Protein AF-A0A2A5GVS2-F1 (afdb_monomer_lite)

Foldseek 3Di:
DDQFKKWKWFQQDVVDIDTAAIDSDADDPVVQVVVCVVVVVPPRGPGIHIGTPVVVDVDPVVVCVRNVVD

Secondary structure (DSSP, 8-state):
-----EEEEEEEETTEEEEEEEESSPPPHHHHHHHHHHHTT-TT--EEEEEEGGGT-SSHHHHHHHHTT-

pLDDT: mean 76.91, std 9.2, range [43.62, 87.69]

Radius of gyration: 12.03 Å; chains: 1; bounding box: 20×30×28 Å

Structure (mmCIF, N/CA/C/O backbone):
data_AF-A0A2A5GVS2-F1
#
_entry.id   AF-A0A2A5GVS2-F1
#
loop_
_atom_site.group_PDB
_atom_site.id
_atom_site.type_symbol
_atom_site.label_atom_id
_atom_site.label_alt_id
_atom_site.label_comp_id
_atom_site.label_asym_id
_atom_site.label_entity_id
_atom_site.label_seq_id
_atom_site.pdbx_PDB_ins_code
_atom_site.Cartn_x
_atom_site.Cartn_y
_atom_site.Cartn_z
_atom_site.occupancy
_atom_site.B_iso_or_equiv
_atom_site.auth_seq_id
_atom_site.auth_comp_id
_atom_site.auth_asym_id
_atom_site.auth_atom_id
_atom_site.pdbx_PDB_model_num
ATOM 1 N N . MET A 1 1 ? 1.988 18.750 16.067 1.00 43.62 1 MET A N 1
ATOM 2 C CA . MET A 1 1 ? 2.264 17.300 16.115 1.00 43.62 1 MET A CA 1
ATOM 3 C C . MET A 1 1 ? 2.040 16.753 14.720 1.00 43.62 1 MET A C 1
ATOM 5 O O . MET A 1 1 ? 0.906 16.787 14.254 1.00 43.62 1 MET A O 1
ATOM 9 N N . GLU A 1 2 ? 3.104 16.366 14.019 1.00 53.38 2 GLU A N 1
ATOM 10 C CA . GLU A 1 2 ? 2.987 15.751 12.694 1.00 53.38 2 GLU A CA 1
ATOM 11 C C . GLU A 1 2 ? 2.265 14.408 12.839 1.00 53.38 2 GLU A C 1
ATOM 13 O O . GLU A 1 2 ? 2.728 13.507 13.535 1.00 53.38 2 GLU A O 1
ATOM 18 N N . GLN A 1 3 ? 1.073 14.299 12.251 1.00 58.22 3 GLN A N 1
ATOM 19 C CA . GLN A 1 3 ? 0.367 13.025 12.174 1.00 58.22 3 GLN A CA 1
ATOM 20 C C . GLN A 1 3 ? 1.127 12.135 11.191 1.00 58.22 3 GLN A C 1
ATOM 22 O O . GLN A 1 3 ? 1.203 12.455 10.005 1.00 58.22 3 GLN A O 1
ATOM 27 N N . ASN A 1 4 ? 1.681 11.025 11.679 1.00 66.62 4 ASN A N 1
ATOM 28 C CA . ASN A 1 4 ? 2.316 10.020 10.831 1.00 66.62 4 ASN A CA 1
ATOM 29 C C . ASN A 1 4 ? 1.261 9.417 9.896 1.00 66.62 4 ASN A C 1
ATOM 31 O O . ASN A 1 4 ? 0.465 8.586 10.316 1.00 66.62 4 ASN A O 1
ATOM 35 N N . CYS A 1 5 ? 1.235 9.859 8.640 1.00 73.25 5 CYS A N 1
ATOM 36 C CA . CYS A 1 5 ? 0.379 9.284 7.609 1.00 73.25 5 CYS A CA 1
ATOM 37 C C . CYS A 1 5 ? 1.133 8.182 6.861 1.00 73.25 5 CYS A C 1
ATOM 39 O O . CYS A 1 5 ? 2.302 8.338 6.494 1.00 73.25 5 CYS A O 1
ATOM 41 N N . PHE A 1 6 ? 0.439 7.080 6.606 1.00 82.38 6 PHE A N 1
ATOM 42 C CA . PHE A 1 6 ? 0.956 5.942 5.866 1.00 82.38 6 PHE A CA 1
ATOM 43 C C . PHE A 1 6 ? 0.201 5.783 4.553 1.00 82.38 6 PHE A C 1
ATOM 45 O O . PHE A 1 6 ? -0.995 6.053 4.453 1.00 82.38 6 PHE A O 1
ATOM 52 N N . ILE A 1 7 ? 0.917 5.318 3.544 1.00 83.81 7 ILE A N 1
ATOM 53 C CA . ILE A 1 7 ? 0.382 4.985 2.236 1.00 83.81 7 ILE A CA 1
ATOM 54 C C . ILE A 1 7 ? 0.404 3.473 2.110 1.00 83.81 7 ILE A C 1
ATOM 56 O O . ILE A 1 7 ? 1.414 2.816 2.378 1.00 83.81 7 ILE A O 1
ATOM 60 N N . LEU A 1 8 ? -0.743 2.938 1.724 1.00 85.56 8 LEU A N 1
ATOM 61 C CA . LEU A 1 8 ? -0.881 1.586 1.240 1.00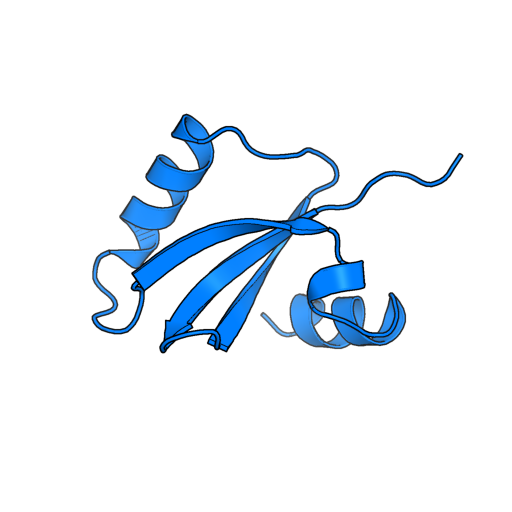 85.56 8 LEU A CA 1
ATOM 62 C C . LEU A 1 8 ? -0.424 1.566 -0.218 1.00 85.56 8 LEU A C 1
ATOM 64 O O . LEU A 1 8 ? -0.996 2.276 -1.044 1.00 85.56 8 LEU A O 1
ATOM 68 N N . ALA A 1 9 ? 0.572 0.744 -0.524 1.00 85.06 9 ALA A N 1
ATOM 69 C CA . ALA A 1 9 ? 1.098 0.597 -1.873 1.00 85.06 9 ALA A CA 1
ATOM 70 C C . ALA A 1 9 ? 1.142 -0.876 -2.298 1.00 85.06 9 ALA A C 1
ATOM 72 O O . ALA A 1 9 ? 1.360 -1.771 -1.471 1.00 85.06 9 ALA A O 1
ATOM 73 N N . LEU A 1 10 ? 0.934 -1.102 -3.594 1.00 86.50 10 LEU A N 1
ATOM 74 C CA . LEU A 1 10 ? 1.207 -2.355 -4.290 1.00 86.50 10 LEU A CA 1
ATOM 75 C C . LEU A 1 10 ? 2.606 -2.274 -4.879 1.00 86.50 10 LEU A C 1
ATOM 77 O O . LEU A 1 10 ? 2.921 -1.306 -5.556 1.00 86.50 10 LEU A O 1
ATOM 81 N N . GLU A 1 11 ? 3.440 -3.277 -4.658 1.00 83.88 11 GLU A N 1
ATOM 82 C CA . GLU A 1 11 ? 4.615 -3.462 -5.506 1.00 83.88 11 GLU A CA 1
ATOM 83 C C . GLU A 1 11 ? 4.177 -4.212 -6.761 1.00 8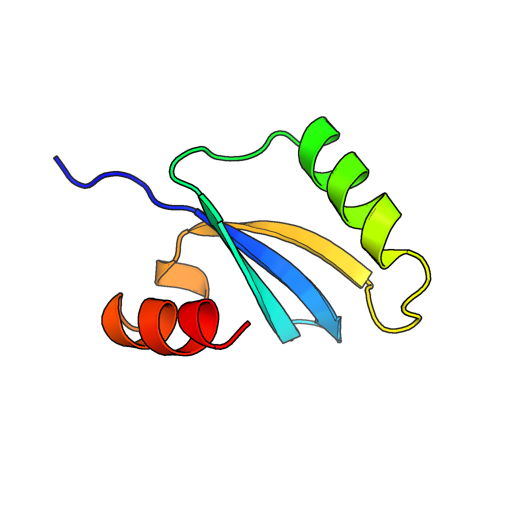3.88 11 GLU A C 1
ATOM 85 O O . GLU A 1 11 ? 3.620 -5.308 -6.647 1.00 83.88 11 GLU A O 1
ATOM 90 N N . ILE A 1 12 ? 4.385 -3.592 -7.921 1.00 83.19 12 ILE A N 1
ATOM 91 C CA . ILE A 1 12 ? 3.935 -4.106 -9.224 1.00 83.19 12 ILE A CA 1
ATOM 92 C C . ILE A 1 12 ? 5.077 -4.690 -10.070 1.00 83.19 12 ILE A C 1
ATOM 94 O O . ILE A 1 12 ? 4.857 -5.455 -10.999 1.00 83.19 12 ILE A O 1
ATOM 98 N N . ASP A 1 13 ? 6.312 -4.305 -9.762 1.00 77.62 13 ASP A N 1
ATOM 99 C CA . ASP A 1 13 ? 7.551 -4.731 -10.417 1.00 77.62 13 ASP A CA 1
ATOM 100 C C . ASP A 1 13 ? 8.698 -4.449 -9.432 1.00 77.62 13 ASP A C 1
ATOM 102 O O . ASP A 1 13 ? 8.504 -3.662 -8.502 1.00 77.62 13 ASP A O 1
ATOM 106 N N . ASP A 1 14 ? 9.866 -5.072 -9.586 1.00 77.38 14 ASP A N 1
ATOM 107 C CA . ASP A 1 14 ? 10.962 -4.988 -8.605 1.00 77.38 14 ASP A CA 1
ATOM 108 C C . ASP A 1 14 ? 11.339 -3.522 -8.300 1.00 77.38 14 ASP A C 1
ATOM 110 O O . ASP A 1 14 ? 11.876 -2.796 -9.141 1.00 77.38 14 ASP A O 1
ATOM 114 N N . GLY A 1 15 ? 10.976 -3.047 -7.102 1.00 71.50 15 GLY A N 1
ATOM 115 C CA . GLY A 1 15 ? 11.177 -1.663 -6.667 1.00 71.50 15 GLY A CA 1
ATOM 116 C C . GLY A 1 15 ? 10.189 -0.615 -7.207 1.00 71.50 15 GLY A C 1
ATOM 117 O O . GLY A 1 15 ? 10.300 0.549 -6.810 1.00 71.50 15 GLY A O 1
ATOM 118 N N . LYS A 1 16 ? 9.212 -0.976 -8.054 1.00 80.69 16 LYS A N 1
AT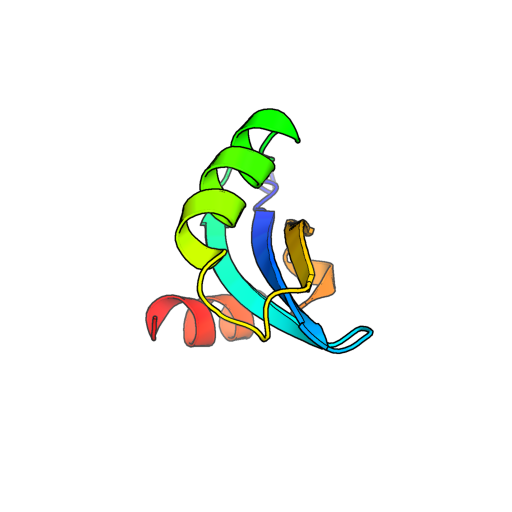OM 119 C CA . LYS A 1 16 ? 8.130 -0.075 -8.497 1.00 80.69 16 LYS A CA 1
ATOM 120 C C . LYS A 1 16 ? 6.878 -0.266 -7.655 1.00 80.69 16 LYS A C 1
ATOM 122 O O . LYS A 1 16 ? 6.304 -1.354 -7.585 1.00 80.69 16 LYS A O 1
ATOM 127 N N . TYR A 1 17 ? 6.410 0.837 -7.085 1.00 82.38 17 TYR A N 1
ATOM 128 C CA . TYR A 1 17 ? 5.246 0.861 -6.214 1.00 82.38 17 TYR A CA 1
ATOM 129 C C . TYR A 1 17 ? 4.122 1.691 -6.823 1.00 82.38 17 TYR A C 1
ATOM 131 O O . TYR A 1 17 ? 4.355 2.800 -7.298 1.00 82.38 17 TYR A O 1
ATOM 139 N N . GLN A 1 18 ? 2.901 1.172 -6.750 1.00 82.88 18 GLN A N 1
ATOM 140 C CA . GLN A 1 18 ? 1.680 1.886 -7.075 1.00 82.88 18 GLN A CA 1
ATOM 141 C C . GLN A 1 18 ? 0.921 2.226 -5.783 1.00 82.88 18 GLN A C 1
ATOM 143 O O . GLN A 1 18 ? 0.573 1.319 -5.017 1.00 82.88 18 GLN A O 1
ATOM 148 N N . PRO A 1 19 ? 0.664 3.512 -5.506 1.00 83.62 19 PRO A N 1
ATOM 149 C CA . PRO A 1 19 ? -0.145 3.940 -4.369 1.00 83.62 19 PRO A CA 1
ATOM 150 C C . PRO A 1 19 ? -1.603 3.481 -4.546 1.00 83.62 19 PRO A C 1
ATOM 152 O O . PRO A 1 19 ? -2.144 3.510 -5.646 1.00 83.62 19 PRO A O 1
ATOM 155 N N . LEU A 1 20 ? -2.256 3.069 -3.459 1.00 81.69 20 LEU A N 1
ATOM 156 C CA . LEU A 1 20 ? -3.675 2.687 -3.470 1.00 81.69 20 LEU A CA 1
ATOM 157 C C . LEU A 1 20 ? -4.533 3.588 -2.595 1.00 81.69 20 LEU A C 1
ATOM 159 O O . LEU A 1 20 ? -5.630 3.980 -2.967 1.00 81.69 20 LEU A O 1
ATOM 163 N N . ALA A 1 21 ? -4.075 3.825 -1.371 1.00 79.31 21 ALA A N 1
ATOM 164 C CA . ALA A 1 21 ? -4.846 4.543 -0.376 1.00 79.31 21 ALA A CA 1
ATOM 165 C C . ALA A 1 21 ? -3.911 5.157 0.655 1.00 79.31 21 ALA A C 1
ATOM 167 O O . ALA A 1 21 ? -2.816 4.654 0.911 1.00 79.31 21 ALA A O 1
ATOM 168 N N . TRP A 1 22 ? -4.381 6.210 1.306 1.00 81.56 22 TRP A N 1
ATOM 169 C CA . TRP A 1 22 ? -3.736 6.766 2.483 1.00 81.56 22 TRP A CA 1
ATOM 170 C C . TRP A 1 22 ? -4.522 6.404 3.735 1.00 81.56 22 TRP A C 1
ATOM 172 O O . TRP A 1 22 ? -5.742 6.250 3.726 1.00 81.56 22 TRP A O 1
ATOM 182 N N . THR A 1 23 ? -3.797 6.269 4.833 1.00 82.50 23 THR A N 1
ATOM 183 C CA . THR A 1 23 ? -4.336 5.960 6.149 1.00 82.50 23 THR A CA 1
ATOM 184 C C . THR A 1 23 ? -3.540 6.720 7.199 1.00 82.50 23 THR A C 1
ATOM 186 O O . THR A 1 23 ? -2.346 6.976 7.045 1.00 82.50 23 THR A O 1
ATOM 189 N N . LYS A 1 24 ? -4.207 7.102 8.285 1.00 81.69 24 LYS A N 1
ATOM 190 C CA . LYS A 1 24 ? -3.543 7.704 9.450 1.00 81.69 24 LYS A CA 1
ATOM 191 C C . LYS A 1 24 ? -2.871 6.652 10.330 1.00 81.69 24 LYS A C 1
ATOM 193 O O . LYS A 1 24 ? -1.966 6.973 11.086 1.00 81.69 24 LYS A O 1
ATOM 198 N N . ASP A 1 25 ? -3.284 5.397 10.185 1.00 83.19 25 ASP A N 1
ATOM 199 C CA . ASP A 1 25 ? -2.802 4.288 10.993 1.00 83.19 25 ASP A CA 1
ATOM 200 C C . ASP A 1 25 ? -1.923 3.356 10.170 1.00 83.19 25 ASP A C 1
ATOM 202 O O . ASP A 1 25 ? -2.254 2.999 9.034 1.00 83.19 25 ASP A O 1
ATOM 206 N N . LYS A 1 26 ? -0.819 2.905 10.771 1.00 83.50 26 LYS A N 1
ATOM 207 C CA . LYS A 1 26 ? 0.016 1.858 10.185 1.00 83.50 26 LYS A CA 1
ATOM 208 C C . LYS A 1 26 ? -0.729 0.532 10.248 1.00 83.50 26 LYS A C 1
ATOM 210 O O . LYS A 1 26 ? -1.043 0.035 11.329 1.00 83.50 26 LYS A O 1
ATOM 215 N N . LEU A 1 27 ? -0.963 -0.074 9.091 1.00 83.38 27 LEU A N 1
ATOM 216 C CA . LEU A 1 27 ? -1.632 -1.367 9.029 1.00 83.38 27 LEU A CA 1
ATOM 217 C C . LEU A 1 27 ? -0.703 -2.497 9.482 1.00 83.38 27 LEU A C 1
ATOM 219 O O . LEU A 1 27 ? 0.476 -2.554 9.132 1.00 83.38 27 LEU A O 1
ATOM 223 N N . SER A 1 28 ? -1.268 -3.440 10.231 1.00 87.31 28 SER A N 1
ATOM 224 C CA . SER A 1 28 ? -0.591 -4.682 10.604 1.00 87.31 28 SER A CA 1
ATOM 225 C C . SER A 1 28 ? -0.416 -5.616 9.401 1.00 87.31 28 SER A C 1
ATOM 227 O O . SER A 1 28 ? -1.209 -5.606 8.457 1.00 87.31 28 SER A O 1
ATOM 229 N N . ASN A 1 29 ? 0.550 -6.536 9.477 1.00 85.25 29 ASN A N 1
ATOM 230 C CA . ASN A 1 29 ? 0.764 -7.562 8.445 1.00 85.25 29 ASN A CA 1
ATOM 231 C C . ASN A 1 29 ? -0.498 -8.395 8.153 1.00 85.25 29 ASN A C 1
ATOM 233 O O . ASN A 1 29 ? -0.729 -8.804 7.014 1.00 85.25 29 ASN A O 1
ATOM 237 N N . LYS A 1 30 ? -1.347 -8.635 9.164 1.00 87.69 30 LYS A N 1
ATOM 238 C CA . LYS A 1 30 ? -2.618 -9.358 8.996 1.00 87.69 30 LYS A CA 1
ATOM 239 C C . LYS A 1 30 ? -3.613 -8.557 8.150 1.00 87.69 30 LYS A C 1
ATOM 241 O O . LYS A 1 30 ? -4.255 -9.131 7.272 1.00 87.69 30 LYS A O 1
ATOM 246 N N . GLN A 1 31 ? -3.711 -7.247 8.382 1.00 86.69 31 GLN A N 1
ATOM 247 C CA . GLN A 1 31 ? -4.553 -6.349 7.587 1.00 86.69 31 GLN A CA 1
ATOM 248 C C . GLN A 1 31 ? -4.029 -6.225 6.153 1.00 86.69 31 GLN A C 1
ATOM 250 O O . GLN A 1 31 ? -4.809 -6.388 5.219 1.00 86.69 31 GLN A O 1
ATOM 255 N N . LEU A 1 32 ? -2.716 -6.058 5.967 1.00 84.44 32 LEU A N 1
ATOM 256 C CA . LEU A 1 32 ? -2.095 -5.981 4.637 1.00 84.44 32 LEU A CA 1
ATOM 257 C C . LEU A 1 32 ? -2.364 -7.236 3.797 1.00 84.44 32 LEU A C 1
ATOM 259 O O . LEU A 1 32 ? -2.751 -7.132 2.637 1.00 84.44 32 LEU A O 1
ATOM 263 N N . ARG A 1 33 ? -2.271 -8.434 4.394 1.00 83.62 33 ARG A N 1
ATOM 264 C CA . ARG A 1 33 ? -2.640 -9.693 3.718 1.00 83.62 33 ARG A CA 1
ATOM 265 C C . ARG A 1 33 ? -4.115 -9.744 3.318 1.00 83.62 33 ARG A C 1
ATOM 26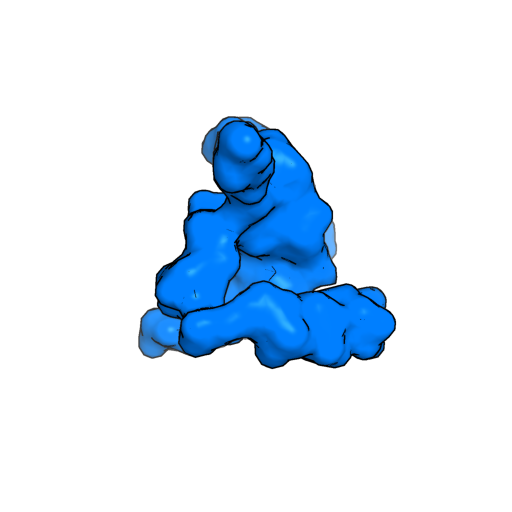7 O O . ARG A 1 33 ? -4.439 -10.320 2.284 1.00 83.62 33 ARG A O 1
ATOM 274 N N . SER A 1 34 ? -5.007 -9.180 4.133 1.00 85.19 34 SER A N 1
ATOM 275 C CA . SER A 1 34 ? -6.435 -9.092 3.803 1.00 85.19 34 SER A CA 1
ATOM 276 C C . SER A 1 34 ? -6.667 -8.203 2.581 1.00 85.19 34 SER A C 1
ATOM 278 O O . SER A 1 34 ? -7.445 -8.555 1.698 1.00 85.19 34 SER A O 1
ATOM 280 N N . VAL A 1 35 ? -5.936 -7.090 2.492 1.00 81.25 35 VAL A N 1
ATOM 281 C CA . VAL A 1 35 ? -5.988 -6.199 1.331 1.00 81.25 35 VAL A CA 1
ATOM 282 C C . VAL A 1 35 ? -5.406 -6.879 0.093 1.00 81.25 35 VAL A C 1
ATOM 284 O O . VAL A 1 35 ? -6.074 -6.918 -0.934 1.00 81.25 35 VAL A O 1
ATOM 287 N N . LEU A 1 36 ? -4.240 -7.523 0.208 1.00 80.75 36 LEU A N 1
ATOM 288 C CA . LEU A 1 36 ? -3.612 -8.278 -0.884 1.00 80.75 36 LEU A CA 1
ATOM 289 C C . LEU A 1 36 ? -4.548 -9.340 -1.481 1.00 80.75 36 LEU A C 1
ATOM 291 O O . LEU A 1 36 ? -4.555 -9.538 -2.689 1.00 80.75 36 LEU A O 1
ATOM 295 N N . LYS A 1 37 ? -5.391 -9.997 -0.669 1.00 82.38 37 LYS A N 1
ATOM 296 C CA . LYS A 1 37 ? -6.386 -10.962 -1.175 1.00 82.38 37 LYS A CA 1
ATOM 297 C C . LYS A 1 37 ? -7.369 -10.350 -2.177 1.00 82.38 37 LYS A C 1
ATOM 299 O O . LYS A 1 37 ? -7.819 -11.080 -3.056 1.00 82.38 37 LYS A O 1
ATOM 304 N N . LYS A 1 38 ? -7.697 -9.057 -2.060 1.00 78.81 38 LYS A N 1
ATOM 305 C CA . LYS A 1 38 ? -8.589 -8.359 -3.003 1.00 78.81 38 LYS A CA 1
ATOM 306 C C . LYS A 1 38 ? -7.935 -8.163 -4.372 1.00 78.81 38 LYS A C 1
ATOM 308 O O . LYS A 1 38 ? -8.624 -8.262 -5.377 1.00 78.81 38 LYS A O 1
ATOM 313 N N . PHE A 1 39 ? -6.618 -7.971 -4.389 1.00 75.19 39 PHE A N 1
ATOM 314 C CA . PHE A 1 39 ? -5.821 -7.709 -5.592 1.00 75.19 39 PHE A CA 1
ATOM 315 C C . PHE A 1 39 ? -5.103 -8.954 -6.130 1.00 75.19 39 PHE A C 1
ATOM 317 O O . PHE A 1 39 ? -4.429 -8.900 -7.144 1.00 75.19 39 PHE A O 1
ATOM 324 N N . LYS A 1 40 ? -5.274 -10.119 -5.494 1.00 67.38 40 LYS A N 1
ATOM 325 C CA . LYS A 1 40 ? -4.562 -11.364 -5.838 1.00 67.38 40 LYS A CA 1
ATOM 326 C C . LYS A 1 40 ? -4.885 -11.921 -7.236 1.00 67.38 40 LYS A C 1
ATOM 328 O O . LYS A 1 40 ? -4.264 -12.892 -7.656 1.00 67.38 40 LYS A O 1
ATOM 333 N N . LYS A 1 41 ? -5.910 -11.386 -7.908 1.00 70.50 41 LYS A N 1
ATOM 334 C CA . LYS A 1 41 ? -6.249 -11.740 -9.294 1.00 70.50 41 LYS A CA 1
ATOM 335 C C . LYS A 1 41 ? -5.447 -10.930 -10.318 1.00 70.50 41 LYS A C 1
ATOM 337 O O . LYS A 1 41 ? -5.351 -11.387 -11.454 1.00 70.50 41 LYS A O 1
ATOM 342 N N . ASP A 1 42 ? -4.863 -9.801 -9.920 1.00 68.81 42 ASP A N 1
ATOM 343 C CA . ASP A 1 42 ? -3.9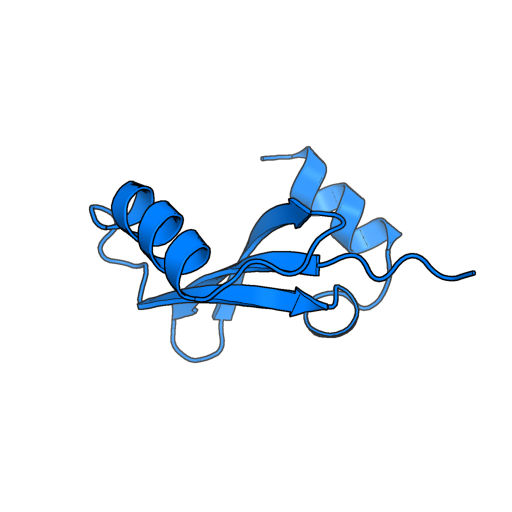38 -9.048 -10.761 1.00 68.81 42 ASP A CA 1
ATOM 344 C C . ASP A 1 42 ? -2.585 -9.752 -10.758 1.00 68.81 42 ASP A C 1
ATOM 346 O O . ASP A 1 42 ? -1.946 -9.906 -9.715 1.00 68.81 42 ASP A O 1
ATOM 350 N N . LYS A 1 43 ? -2.168 -10.222 -11.937 1.00 64.38 43 LYS A N 1
ATOM 351 C CA . LYS A 1 43 ? -0.907 -10.957 -12.123 1.00 64.38 43 LYS A CA 1
ATOM 352 C C . LYS A 1 43 ? 0.327 -10.112 -11.808 1.00 64.38 43 LYS A C 1
ATOM 354 O O . LYS A 1 43 ? 1.385 -10.681 -11.561 1.00 64.38 43 LYS A O 1
ATOM 359 N N . ASP A 1 44 ? 0.159 -8.797 -11.777 1.00 69.00 44 ASP A N 1
ATOM 360 C CA . ASP A 1 44 ? 1.245 -7.840 -11.624 1.00 69.00 44 ASP A CA 1
ATOM 361 C C . ASP A 1 44 ? 1.513 -7.499 -10.152 1.00 69.00 44 ASP A C 1
ATOM 363 O O . ASP A 1 44 ? 2.513 -6.877 -9.838 1.00 69.00 44 ASP A O 1
ATOM 367 N N . VAL A 1 45 ? 0.666 -7.921 -9.204 1.00 73.50 45 VAL A N 1
ATOM 368 C CA . VAL A 1 45 ? 0.844 -7.561 -7.789 1.00 73.50 45 VAL A CA 1
ATOM 369 C C . VAL A 1 45 ? 1.776 -8.540 -7.074 1.00 73.50 45 VAL A C 1
ATOM 371 O O . VAL A 1 45 ? 1.399 -9.670 -6.755 1.00 73.50 45 VAL A O 1
ATOM 374 N N . ILE A 1 46 ? 2.970 -8.061 -6.721 1.00 79.25 46 ILE A N 1
ATOM 375 C CA . ILE A 1 46 ? 4.001 -8.811 -5.991 1.00 79.25 46 ILE A CA 1
ATOM 376 C C . ILE A 1 46 ? 3.698 -8.826 -4.485 1.00 79.25 46 ILE A C 1
ATOM 378 O O . ILE A 1 46 ? 3.629 -9.886 -3.855 1.00 79.25 46 ILE A O 1
ATOM 382 N N . ARG A 1 47 ? 3.488 -7.650 -3.877 1.00 80.88 47 ARG A N 1
ATOM 383 C CA . ARG A 1 47 ? 3.156 -7.512 -2.445 1.00 80.88 47 ARG A CA 1
ATOM 384 C C . ARG A 1 47 ? 2.377 -6.236 -2.142 1.00 80.88 47 ARG A C 1
ATOM 386 O O . ARG A 1 47 ? 2.403 -5.275 -2.898 1.00 80.88 47 ARG A O 1
ATOM 393 N N . VAL A 1 48 ? 1.725 -6.223 -0.978 1.00 84.62 48 VAL A N 1
ATOM 394 C CA . VAL A 1 48 ? 1.083 -5.040 -0.385 1.00 84.62 48 VAL A CA 1
ATOM 395 C C . VAL A 1 48 ? 1.848 -4.631 0.864 1.00 84.62 48 VAL A C 1
ATOM 397 O O . VAL A 1 48 ? 2.162 -5.473 1.709 1.00 84.62 48 VAL A O 1
ATOM 400 N N . LEU A 1 49 ? 2.095 -3.335 1.011 1.00 85.12 49 LEU A N 1
ATOM 401 C CA . LEU A 1 49 ? 2.836 -2.770 2.133 1.00 85.12 49 LEU A CA 1
ATOM 402 C C . LEU A 1 49 ? 2.277 -1.409 2.565 1.00 85.12 49 LEU A C 1
ATOM 404 O O . LEU A 1 49 ? 1.573 -0.739 1.817 1.00 85.12 49 LEU A O 1
ATOM 408 N N . SER A 1 50 ? 2.592 -1.027 3.802 1.00 86.88 50 SER A N 1
ATOM 409 C CA . SER A 1 50 ? 2.252 0.270 4.391 1.00 86.88 50 SER A CA 1
ATOM 410 C C . SER A 1 50 ? 3.549 1.012 4.689 1.00 86.88 50 SER A C 1
ATOM 412 O O . SER A 1 50 ? 4.332 0.552 5.523 1.00 86.88 50 SER A O 1
ATOM 414 N N . MET A 1 51 ? 3.773 2.155 4.047 1.00 83.38 51 MET A N 1
ATOM 415 C CA . MET A 1 51 ? 4.993 2.954 4.215 1.00 83.38 51 MET A CA 1
ATOM 416 C C . MET A 1 51 ? 4.691 4.437 4.429 1.00 83.38 51 MET A C 1
ATOM 418 O O . MET A 1 51 ? 3.599 4.902 4.121 1.00 83.38 51 MET A O 1
ATOM 422 N N . CYS A 1 52 ? 5.635 5.176 5.014 1.00 81.19 52 CYS A N 1
ATOM 423 C CA . CYS A 1 52 ? 5.478 6.617 5.203 1.00 81.19 52 CYS A CA 1
ATOM 424 C C . CYS A 1 52 ? 5.472 7.332 3.847 1.00 81.19 52 CYS A C 1
ATOM 426 O O . CYS A 1 52 ? 6.253 6.994 2.960 1.00 81.19 52 CYS A O 1
ATOM 428 N N . TRP A 1 53 ? 4.643 8.366 3.715 1.00 78.69 53 TRP A N 1
ATOM 429 C CA . TRP A 1 53 ? 4.527 9.168 2.489 1.00 78.69 53 TRP A CA 1
ATOM 430 C C . TRP A 1 53 ? 5.862 9.716 1.939 1.00 78.69 53 TRP A C 1
ATOM 432 O O . TRP A 1 53 ? 6.052 9.702 0.727 1.00 78.69 53 TRP A O 1
ATOM 442 N N . ASN A 1 54 ? 6.817 10.081 2.807 1.00 73.25 54 ASN A N 1
ATOM 443 C CA . ASN A 1 54 ? 8.161 10.574 2.468 1.00 73.25 54 ASN A CA 1
ATOM 444 C C . ASN A 1 54 ? 8.982 9.580 1.631 1.00 73.25 54 ASN A C 1
ATOM 446 O O . ASN A 1 54 ? 9.980 9.963 1.033 1.00 73.25 54 ASN A O 1
ATOM 450 N N . CYS A 1 55 ? 8.631 8.290 1.668 1.00 73.88 55 CYS A N 1
ATOM 451 C CA . CYS A 1 55 ? 9.360 7.242 0.959 1.00 73.88 55 CYS A CA 1
ATOM 452 C C . CYS A 1 55 ? 8.946 7.126 -0.513 1.00 73.88 55 CYS A C 1
ATOM 454 O O . CYS A 1 55 ? 9.738 6.645 -1.314 1.00 73.88 55 CYS A O 1
ATOM 456 N N . LEU A 1 56 ? 7.720 7.533 -0.852 1.00 73.69 56 LEU A N 1
ATOM 457 C CA . LEU A 1 56 ? 7.171 7.441 -2.212 1.00 73.69 56 LEU A CA 1
ATOM 458 C C . LEU A 1 56 ? 7.139 8.798 -2.909 1.00 73.69 56 LEU A C 1
ATOM 460 O O . LEU A 1 56 ? 7.340 8.879 -4.114 1.00 73.69 56 LEU A O 1
ATOM 464 N N . TYR A 1 57 ? 6.906 9.856 -2.138 1.00 72.88 57 TYR A N 1
ATOM 465 C CA . TYR A 1 57 ? 6.666 11.195 -2.647 1.00 72.88 57 TYR A CA 1
ATOM 466 C C . TYR A 1 57 ? 7.666 12.176 -2.075 1.00 72.88 57 TYR A C 1
ATOM 468 O O . TYR A 1 57 ? 8.032 12.100 -0.899 1.00 72.88 57 TYR A O 1
ATOM 476 N N . ARG A 1 58 ? 8.052 13.165 -2.884 1.00 76.00 58 ARG A N 1
ATOM 477 C CA . ARG A 1 58 ? 8.923 14.247 -2.410 1.00 76.00 58 ARG A CA 1
ATOM 478 C C . ARG A 1 58 ? 8.186 15.163 -1.447 1.00 76.00 58 ARG A C 1
ATOM 480 O O . ARG A 1 58 ? 8.805 15.773 -0.579 1.00 76.00 58 ARG A O 1
ATOM 487 N N . ASN A 1 59 ? 6.874 15.310 -1.627 1.00 78.00 59 ASN A N 1
ATOM 488 C CA . ASN A 1 59 ? 6.046 16.152 -0.780 1.00 78.00 59 ASN A CA 1
ATOM 489 C C . ASN A 1 59 ? 4.585 15.677 -0.711 1.00 78.00 59 ASN A C 1
ATOM 491 O O . ASN A 1 59 ? 4.102 14.879 -1.507 1.00 78.00 59 ASN A O 1
ATOM 495 N N . ILE A 1 60 ? 3.857 16.244 0.250 1.00 74.81 60 ILE A N 1
ATOM 496 C CA . ILE A 1 60 ? 2.458 15.912 0.551 1.00 74.81 60 ILE A CA 1
ATOM 497 C C . ILE A 1 60 ? 1.508 16.264 -0.604 1.00 74.81 60 ILE A C 1
ATOM 499 O O . ILE A 1 60 ? 0.483 15.605 -0.780 1.00 74.81 60 ILE A O 1
ATOM 503 N N . LYS A 1 61 ? 1.802 17.329 -1.365 1.00 79.81 61 LYS A N 1
ATOM 504 C CA . LYS A 1 61 ? 0.929 17.784 -2.459 1.00 79.81 61 LYS A CA 1
ATOM 505 C C . LYS A 1 61 ? 0.912 16.767 -3.598 1.00 79.81 61 LYS A C 1
ATOM 507 O O . LYS A 1 61 ? -0.164 16.462 -4.097 1.00 79.81 61 LYS A O 1
ATOM 512 N N . GLU A 1 62 ? 2.079 16.234 -3.947 1.00 77.56 62 GLU A N 1
ATOM 513 C CA . GLU A 1 62 ? 2.258 15.184 -4.955 1.00 77.56 62 GLU A CA 1
ATO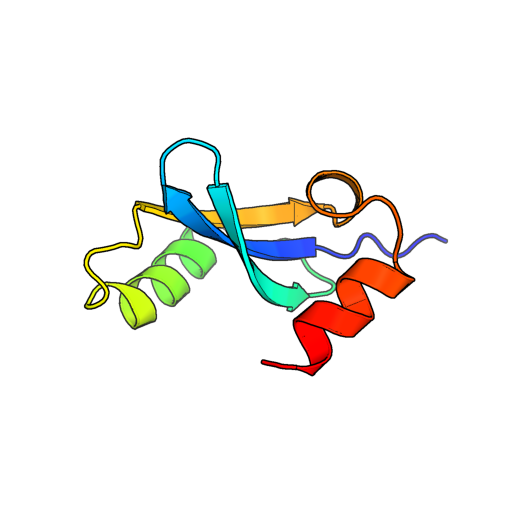M 514 C C . GLU A 1 62 ? 1.446 13.934 -4.587 1.00 77.56 62 GLU A C 1
ATOM 516 O O . GLU A 1 62 ? 0.576 13.515 -5.347 1.00 77.56 62 GLU A O 1
ATOM 521 N N . ALA A 1 63 ? 1.612 13.448 -3.351 1.00 73.38 63 ALA A N 1
ATOM 522 C CA . ALA A 1 63 ? 0.871 12.298 -2.837 1.00 73.38 63 ALA A CA 1
ATOM 523 C C . ALA A 1 63 ? -0.652 12.497 -2.895 1.00 73.38 63 ALA A C 1
ATOM 525 O O . ALA A 1 63 ? -1.387 11.611 -3.323 1.00 73.38 63 ALA A O 1
ATOM 526 N N . LYS A 1 64 ? -1.141 13.669 -2.459 1.00 74.94 64 LYS A N 1
ATOM 527 C CA . LYS A 1 64 ? -2.577 13.983 -2.489 1.00 74.94 64 LYS A CA 1
ATOM 528 C C . LYS A 1 64 ? -3.122 14.029 -3.910 1.00 74.94 64 LYS A C 1
ATOM 530 O O . LYS A 1 64 ? -4.236 13.569 -4.109 1.00 74.94 64 LYS A O 1
ATOM 535 N N . SER A 1 65 ? -2.358 14.580 -4.852 1.00 78.00 65 SER A N 1
ATOM 536 C CA . SER A 1 65 ? -2.765 14.689 -6.252 1.00 78.00 65 SER A CA 1
ATOM 537 C C . SER A 1 65 ? -2.932 13.322 -6.907 1.00 78.00 65 SER A C 1
ATOM 539 O O . SER A 1 65 ? -3.892 13.132 -7.642 1.00 78.00 65 SER A O 1
ATOM 541 N N . GLU A 1 66 ? -2.026 12.378 -6.651 1.00 70.81 66 GLU A N 1
ATOM 542 C CA . GLU A 1 66 ? -2.136 11.028 -7.213 1.00 70.81 66 GLU A CA 1
ATOM 543 C C . GLU A 1 66 ? -3.217 10.198 -6.519 1.00 70.81 66 GLU A C 1
ATOM 545 O O . GLU A 1 66 ? -4.055 9.596 -7.180 1.00 70.81 66 GLU A O 1
ATOM 550 N N . LEU A 1 67 ? -3.252 10.197 -5.185 1.00 67.88 67 LEU A N 1
ATOM 551 C CA . LEU A 1 67 ? -4.209 9.389 -4.426 1.00 67.88 67 LEU A CA 1
ATOM 552 C C . LEU A 1 67 ? -5.656 9.857 -4.571 1.00 67.88 67 LEU A C 1
ATOM 554 O O . LEU A 1 67 ? -6.560 9.061 -4.369 1.00 67.88 67 LEU A O 1
ATOM 558 N N . SER A 1 68 ? -5.899 11.137 -4.863 1.00 63.78 68 SER A N 1
ATOM 559 C CA . SER A 1 68 ? -7.262 11.625 -5.096 1.00 63.78 68 SER A CA 1
ATOM 560 C C . SER A 1 68 ? -7.828 11.220 -6.457 1.00 63.78 68 SER A C 1
ATOM 562 O O . SER A 1 68 ? -9.010 11.439 -6.699 1.00 63.78 68 SER A O 1
ATOM 564 N N . GLN A 1 69 ? -6.982 10.727 -7.367 1.00 56.59 69 GLN A N 1
ATOM 565 C CA . GLN A 1 69 ? -7.373 10.345 -8.726 1.00 56.59 69 GLN A CA 1
ATOM 566 C C . GLN A 1 69 ? -7.796 8.870 -8.847 1.00 56.59 69 GLN A C 1
ATOM 568 O O . GLN A 1 69 ? -8.316 8.495 -9.896 1.00 56.59 69 GLN A O 1
ATOM 573 N N . TYR A 1 70 ? -7.603 8.063 -7.798 1.00 47.62 70 TYR A N 1
ATOM 574 C CA . TYR A 1 70 ? -7.967 6.641 -7.713 1.00 47.62 70 TYR A CA 1
ATOM 575 C C . TYR A 1 70 ? -9.040 6.406 -6.645 1.00 47.62 70 TYR A C 1
ATOM 577 O O . TYR A 1 70 ? -9.862 5.483 -6.844 1.00 47.62 70 TYR A O 1
#

Sequence (70 aa):
MEQNCFILALEIDDGKYQPLAWTKDKLSNKQLRSVLKKFKKDKDVIRVLSMCWNCLYRNIKEAKSELSQY